Protein AF-M0JK05-F1 (afdb_monomer_lite)

Radius of gyration: 14.4 Å; chains: 1; bounding box: 29×28×40 Å

InterPro domains:
  IPR039697 Iron-type alcohol dehydrogenase-like [PTHR11496] (1-119)
  IPR056798 Fe-containing alcohol dehydrogenase-like, C-terminal [PF25137] (1-119)

Structure (mmCIF, N/CA/C/O backbone):
data_AF-M0JK05-F1
#
_entry.id   AF-M0JK05-F1
#
loop_
_atom_site.group_PDB
_atom_site.id
_atom_site.type_symbol
_atom_site.label_atom_id
_atom_site.label_alt_id
_atom_site.label_comp_id
_atom_site.label_asym_id
_atom_site.label_entity_id
_atom_site.label_seq_id
_atom_site.pdbx_PDB_ins_code
_atom_site.Cartn_x
_atom_site.Cartn_y
_atom_site.Cartn_z
_atom_site.occupancy
_atom_site.B_iso_or_equiv
_atom_site.auth_seq_id
_atom_site.auth_comp_id
_atom_site.auth_asym_id
_atom_site.auth_atom_id
_atom_site.pdbx_PDB_model_num
ATOM 1 N N . MET A 1 1 ? 1.557 0.513 11.083 1.00 95.00 1 MET A N 1
ATOM 2 C CA . MET A 1 1 ? 0.331 0.476 10.270 1.00 95.00 1 MET A CA 1
ATOM 3 C C . MET A 1 1 ? -0.552 -0.718 10.602 1.00 95.00 1 MET A C 1
ATOM 5 O O . MET A 1 1 ? -1.570 -0.499 11.223 1.00 95.00 1 MET A O 1
ATOM 9 N N . ALA A 1 2 ? -0.191 -1.970 10.287 1.00 95.56 2 ALA A N 1
ATOM 10 C CA . ALA A 1 2 ? -1.118 -3.094 10.520 1.00 95.56 2 ALA A CA 1
ATOM 11 C C . ALA A 1 2 ? -1.413 -3.413 12.004 1.00 95.56 2 ALA A C 1
ATOM 13 O O . ALA A 1 2 ? -2.493 -3.897 12.313 1.00 95.56 2 ALA A O 1
ATOM 14 N N . TYR A 1 3 ? -0.467 -3.169 12.923 1.00 95.12 3 TYR A N 1
ATOM 15 C CA . TYR A 1 3 ? -0.646 -3.460 14.355 1.00 95.12 3 TYR A CA 1
ATOM 16 C C . TYR A 1 3 ? -1.829 -2.732 15.017 1.00 95.12 3 TYR A C 1
ATOM 18 O O . TYR A 1 3 ? -2.635 -3.444 15.610 1.00 95.12 3 TYR A O 1
ATOM 26 N N . PRO A 1 4 ? -1.964 -1.391 14.933 1.00 94.56 4 PRO A N 1
ATOM 27 C CA . PRO A 1 4 ? -3.092 -0.696 15.561 1.00 94.56 4 PRO A CA 1
ATOM 28 C C . PRO A 1 4 ? -4.444 -1.169 15.012 1.00 94.56 4 PRO A C 1
ATOM 30 O O . PRO A 1 4 ? -5.298 -1.585 15.785 1.00 94.56 4 PRO A O 1
ATOM 33 N N . VAL A 1 5 ? -4.584 -1.269 13.685 1.00 94.81 5 VAL A N 1
ATOM 34 C CA . VAL A 1 5 ? -5.822 -1.750 13.042 1.00 94.81 5 VAL A CA 1
ATOM 35 C C . VAL A 1 5 ? -6.175 -3.185 13.456 1.00 94.81 5 VAL A C 1
ATOM 37 O O . VAL A 1 5 ? -7.325 -3.484 13.770 1.00 94.81 5 VAL A O 1
ATOM 40 N N . ALA A 1 6 ? -5.196 -4.098 13.465 1.00 91.94 6 ALA A N 1
ATOM 41 C CA . ALA A 1 6 ? -5.422 -5.485 13.875 1.00 91.94 6 ALA A CA 1
ATOM 42 C C . ALA A 1 6 ? -5.733 -5.620 15.373 1.00 91.94 6 ALA A C 1
ATOM 44 O O . ALA A 1 6 ? -6.467 -6.526 15.765 1.00 91.94 6 ALA A O 1
ATOM 45 N N . GLY A 1 7 ? -5.178 -4.732 16.202 1.00 92.00 7 GLY A N 1
ATOM 46 C CA . GLY A 1 7 ? -5.466 -4.658 17.630 1.00 92.00 7 GLY A CA 1
ATOM 47 C C . GLY A 1 7 ? -6.902 -4.222 17.900 1.00 92.00 7 GLY A C 1
ATOM 48 O O . GLY A 1 7 ? -7.616 -4.944 18.595 1.00 92.00 7 GLY A O 1
ATOM 49 N N . GLU A 1 8 ? -7.312 -3.101 17.303 1.00 94.94 8 GLU A N 1
ATOM 50 C CA . GLU A 1 8 ? -8.612 -2.463 17.544 1.00 94.94 8 GLU A CA 1
ATOM 51 C C . GLU A 1 8 ? -9.772 -3.248 16.919 1.00 94.94 8 GLU A C 1
ATOM 53 O O . GLU A 1 8 ? -10.701 -3.654 17.613 1.00 94.94 8 GLU A O 1
ATOM 58 N N . HIS A 1 9 ? -9.689 -3.577 15.626 1.00 94.75 9 HIS A N 1
ATOM 59 C CA . HIS A 1 9 ? -10.775 -4.273 14.918 1.00 94.75 9 HIS A CA 1
ATOM 60 C C . HIS A 1 9 ? -10.672 -5.803 14.983 1.00 94.75 9 HIS A C 1
ATOM 62 O O . HIS A 1 9 ? -11.440 -6.509 14.329 1.00 94.75 9 HIS A O 1
ATOM 68 N N . HIS A 1 10 ? -9.705 -6.343 15.735 1.00 92.88 10 HIS A N 1
ATOM 69 C CA . HIS A 1 10 ? -9.460 -7.787 15.865 1.00 92.88 10 HIS A CA 1
ATOM 70 C C . HIS A 1 10 ? -9.317 -8.516 14.515 1.00 92.88 10 HIS A C 1
ATOM 72 O O . HIS A 1 10 ? -9.733 -9.669 14.352 1.00 92.88 10 HIS A O 1
ATOM 78 N N . THR A 1 11 ? -8.715 -7.845 13.532 1.00 94.75 11 THR A N 1
ATOM 79 C CA . THR A 1 11 ? -8.527 -8.397 12.188 1.00 94.75 11 THR A CA 1
ATOM 80 C C . THR A 1 11 ? -7.312 -9.330 12.138 1.00 94.75 11 THR A C 1
ATOM 82 O O . THR A 1 11 ? -6.316 -9.107 12.837 1.00 94.75 11 THR A O 1
ATOM 85 N N . PRO A 1 12 ? -7.338 -10.408 11.328 1.00 96.06 12 PRO A N 1
ATOM 86 C CA . PRO A 1 12 ? -6.170 -11.265 11.173 1.00 96.06 12 PRO A CA 1
ATOM 87 C C . PRO A 1 12 ? -4.984 -10.466 10.622 1.00 96.06 12 PRO A C 1
ATOM 89 O O . PRO A 1 12 ? -5.065 -9.895 9.540 1.00 96.06 12 PRO A O 1
ATOM 92 N N . HIS A 1 13 ? -3.852 -10.488 11.328 1.00 95.06 13 HIS A N 1
ATOM 93 C CA . HIS A 1 13 ? -2.696 -9.633 11.028 1.00 95.06 13 HIS A CA 1
ATOM 94 C C . HIS A 1 13 ? -2.243 -9.663 9.556 1.00 95.06 13 HIS A C 1
ATOM 96 O O . HIS A 1 13 ? -1.931 -8.625 8.977 1.00 95.06 13 HIS A O 1
ATOM 102 N N . GLY A 1 14 ? -2.223 -10.850 8.938 1.00 96.69 14 GLY A N 1
ATOM 103 C CA . GLY A 1 14 ? -1.839 -11.007 7.533 1.00 96.69 14 GLY A CA 1
ATOM 104 C C . GLY A 1 14 ? -2.823 -10.363 6.553 1.00 96.69 14 GLY A C 1
ATOM 105 O O . GLY A 1 14 ? -2.390 -9.836 5.533 1.00 96.69 14 GLY A O 1
ATOM 106 N N . VAL A 1 15 ? -4.118 -10.352 6.884 1.00 97.50 15 VAL A N 1
ATOM 107 C CA . VAL A 1 15 ? -5.162 -9.715 6.070 1.00 97.50 15 VAL A CA 1
ATOM 108 C C . VAL A 1 15 ? -4.968 -8.202 6.090 1.00 97.50 15 VAL A C 1
ATOM 110 O O . VAL A 1 15 ? -4.843 -7.596 5.035 1.00 97.50 15 VAL A O 1
ATOM 113 N N . THR A 1 16 ? -4.797 -7.608 7.274 1.00 97.62 16 THR A N 1
ATOM 114 C CA . THR A 1 16 ? -4.531 -6.169 7.424 1.00 97.62 16 THR A CA 1
ATOM 115 C C . THR A 1 16 ? -3.265 -5.733 6.684 1.00 97.62 16 THR A C 1
ATOM 117 O O . THR A 1 16 ? -3.242 -4.679 6.052 1.00 97.62 16 THR A O 1
ATOM 120 N N . ILE A 1 17 ? -2.194 -6.539 6.747 1.00 97.75 17 ILE A N 1
ATOM 121 C CA . ILE A 1 17 ? -0.963 -6.276 5.987 1.00 97.75 17 ILE A CA 1
ATOM 122 C C . ILE A 1 17 ? -1.255 -6.274 4.489 1.00 97.75 17 ILE A C 1
ATO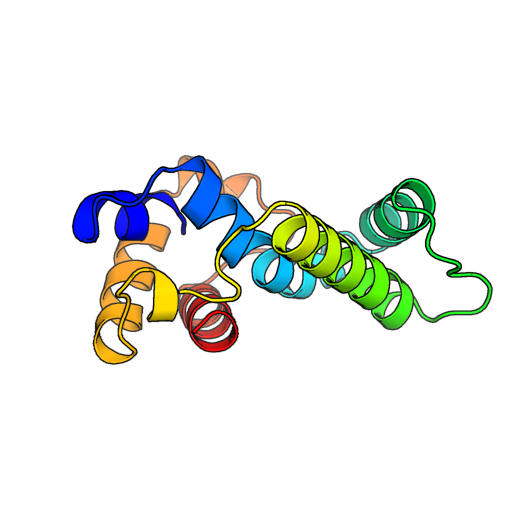M 124 O O . ILE A 1 17 ? -0.836 -5.346 3.804 1.00 97.75 17 ILE A O 1
ATOM 128 N N . ALA A 1 18 ? -1.939 -7.303 3.988 1.00 98.12 18 ALA A N 1
ATOM 129 C CA . ALA A 1 18 ? -2.206 -7.451 2.565 1.00 98.12 18 ALA A CA 1
ATOM 130 C C . ALA A 1 18 ? -3.079 -6.310 2.018 1.00 98.12 18 ALA A C 1
ATOM 132 O O . ALA A 1 18 ? -2.759 -5.782 0.957 1.00 98.12 18 ALA A O 1
ATOM 133 N N . THR A 1 19 ? -4.093 -5.870 2.769 1.00 98.12 19 THR A N 1
ATOM 134 C CA . THR A 1 19 ? -4.947 -4.724 2.413 1.00 98.12 19 THR A CA 1
ATOM 135 C C . THR A 1 19 ? -4.157 -3.408 2.344 1.00 98.12 19 THR A C 1
ATOM 137 O O . THR A 1 19 ? -4.321 -2.631 1.411 1.00 98.12 19 THR A O 1
ATOM 140 N N . LEU A 1 20 ? -3.237 -3.162 3.285 1.00 98.12 20 LEU A N 1
ATOM 141 C CA . LEU A 1 20 ? -2.426 -1.932 3.318 1.00 98.12 20 LEU A CA 1
ATOM 142 C C . LEU A 1 20 ? -1.265 -1.920 2.311 1.00 98.12 20 LEU A C 1
ATOM 144 O O . LEU A 1 20 ? -0.754 -0.856 1.947 1.00 98.12 20 LEU A O 1
ATOM 148 N N . LEU A 1 21 ? -0.781 -3.098 1.911 1.00 98.25 21 LEU A N 1
ATOM 149 C CA . LEU A 1 21 ? 0.477 -3.245 1.183 1.00 98.25 21 LEU A CA 1
ATOM 150 C C . LEU A 1 21 ? 0.523 -2.441 -0.130 1.00 98.25 21 LEU A C 1
ATOM 152 O O . LEU A 1 21 ? 1.530 -1.759 -0.333 1.00 98.25 21 LEU A O 1
ATOM 156 N N . PRO A 1 22 ? -0.511 -2.426 -0.996 1.00 98.19 22 PRO A N 1
ATOM 157 C CA . PRO A 1 22 ? -0.466 -1.650 -2.235 1.00 98.19 22 PRO A CA 1
ATOM 158 C C . PRO A 1 22 ? -0.250 -0.146 -2.010 1.00 98.19 22 PRO A C 1
ATOM 160 O O . PRO A 1 22 ? 0.577 0.463 -2.690 1.00 98.19 22 PRO A O 1
ATOM 163 N N . ALA A 1 23 ? -0.938 0.461 -1.039 1.00 98.25 23 ALA A N 1
ATOM 164 C CA . ALA A 1 23 ? -0.785 1.884 -0.728 1.00 98.25 23 ALA A CA 1
ATOM 165 C C . ALA A 1 23 ? 0.606 2.189 -0.142 1.00 98.25 23 ALA A C 1
ATOM 167 O O . ALA A 1 23 ? 1.286 3.121 -0.580 1.00 98.25 23 ALA A O 1
ATOM 168 N N . VAL A 1 24 ? 1.097 1.336 0.767 1.00 98.12 24 VAL A N 1
ATOM 169 C CA . VAL A 1 24 ? 2.463 1.443 1.313 1.00 98.12 24 VAL A CA 1
ATOM 170 C C . VAL A 1 24 ? 3.515 1.322 0.207 1.00 98.12 24 VAL A C 1
ATOM 172 O O . VAL A 1 24 ? 4.505 2.055 0.210 1.00 98.12 24 VAL A O 1
ATOM 175 N N . MET A 1 25 ? 3.313 0.424 -0.762 1.00 98.38 25 MET A N 1
ATOM 176 C CA . MET A 1 25 ? 4.212 0.261 -1.904 1.00 98.38 25 MET A CA 1
ATOM 177 C C . MET A 1 25 ? 4.296 1.529 -2.754 1.00 98.38 25 MET A C 1
ATOM 179 O O . MET A 1 25 ? 5.402 1.968 -3.071 1.00 98.38 25 MET A O 1
ATOM 183 N N . ARG A 1 26 ? 3.155 2.155 -3.065 1.00 97.94 26 ARG A N 1
ATOM 184 C CA . ARG A 1 26 ? 3.111 3.422 -3.815 1.00 97.94 26 ARG A CA 1
ATOM 185 C C . ARG A 1 26 ? 3.836 4.544 -3.085 1.00 97.94 26 ARG A C 1
ATOM 187 O O . ARG A 1 26 ? 4.622 5.268 -3.692 1.00 97.94 26 ARG A O 1
ATOM 194 N N . PHE A 1 27 ? 3.642 4.654 -1.771 1.00 98.06 27 PHE A N 1
ATOM 195 C CA . PHE A 1 27 ? 4.375 5.617 -0.954 1.00 98.06 27 PHE A CA 1
ATOM 196 C C . PHE A 1 27 ? 5.894 5.371 -0.992 1.00 98.06 27 PHE A C 1
ATOM 198 O O . PHE A 1 27 ? 6.680 6.307 -1.174 1.00 98.06 27 PHE A O 1
ATOM 205 N N . ASN A 1 28 ? 6.314 4.114 -0.854 1.00 98.19 28 ASN A N 1
ATOM 206 C CA . ASN A 1 28 ? 7.720 3.726 -0.756 1.00 98.19 28 ASN A CA 1
ATOM 207 C C . ASN A 1 28 ? 8.478 3.716 -2.087 1.00 98.19 28 ASN A C 1
ATOM 209 O O . ASN A 1 28 ? 9.712 3.718 -2.064 1.00 98.19 28 ASN A O 1
ATOM 213 N N . ALA A 1 29 ? 7.779 3.735 -3.225 1.00 96.81 29 ALA A N 1
ATOM 214 C CA . ALA A 1 29 ? 8.373 3.683 -4.560 1.00 96.81 29 ALA A CA 1
ATOM 215 C C . ALA A 1 29 ? 9.528 4.680 -4.741 1.00 96.81 29 ALA A C 1
ATOM 217 O O . ALA A 1 29 ? 10.614 4.304 -5.183 1.00 96.81 29 ALA A O 1
ATOM 218 N N . THR A 1 30 ? 9.343 5.926 -4.298 1.00 95.62 30 THR A N 1
ATOM 219 C CA . THR A 1 30 ? 10.343 6.996 -4.444 1.00 95.62 30 THR A CA 1
ATOM 220 C C . THR A 1 30 ? 11.629 6.767 -3.646 1.00 95.62 30 THR A C 1
ATOM 222 O O . THR A 1 30 ? 12.665 7.335 -3.989 1.00 95.62 30 THR A O 1
ATOM 225 N N . GLY A 1 31 ? 11.595 5.916 -2.616 1.00 96.25 31 GLY A N 1
ATOM 226 C CA . GLY A 1 31 ? 12.772 5.518 -1.841 1.00 96.25 31 GLY A CA 1
ATOM 227 C C . GLY A 1 31 ? 13.519 4.307 -2.410 1.00 96.25 31 GLY A C 1
ATOM 228 O O . GLY A 1 31 ? 14.615 4.005 -1.943 1.00 96.25 31 GLY A O 1
ATOM 229 N N . ALA A 1 32 ? 12.945 3.586 -3.383 1.00 96.44 32 ALA A N 1
ATOM 230 C CA . ALA A 1 32 ? 13.493 2.306 -3.842 1.00 96.44 32 ALA A CA 1
ATOM 231 C C . ALA A 1 32 ? 13.053 1.884 -5.261 1.00 96.44 32 ALA A C 1
ATOM 233 O O . ALA A 1 32 ? 12.787 0.703 -5.483 1.00 96.44 32 ALA A O 1
ATOM 234 N N . PHE A 1 33 ? 12.979 2.811 -6.223 1.00 96.56 33 PHE A N 1
ATOM 235 C CA . PHE A 1 33 ? 12.445 2.545 -7.571 1.00 96.56 33 PHE A CA 1
ATOM 236 C C . PHE A 1 33 ? 12.987 1.272 -8.239 1.00 96.56 33 PHE A C 1
ATOM 238 O O . PHE A 1 33 ? 12.196 0.481 -8.744 1.00 96.56 33 PHE A O 1
ATOM 245 N N . ASP A 1 34 ? 14.301 1.036 -8.188 1.00 96.25 34 ASP A N 1
ATOM 246 C CA . ASP A 1 34 ? 14.925 -0.132 -8.829 1.00 96.25 34 ASP A CA 1
ATOM 247 C C . ASP A 1 34 ? 14.389 -1.460 -8.261 1.00 96.25 34 ASP A C 1
ATOM 249 O O . ASP A 1 34 ? 14.197 -2.425 -8.996 1.00 96.25 34 ASP A O 1
ATOM 253 N N . ARG A 1 35 ? 14.067 -1.497 -6.959 1.00 97.31 35 ARG A N 1
ATOM 254 C CA . ARG A 1 35 ? 13.470 -2.678 -6.314 1.00 97.31 35 ARG A CA 1
ATOM 255 C C . ARG A 1 35 ? 12.020 -2.879 -6.742 1.00 97.31 35 ARG A C 1
ATOM 257 O O . ARG A 1 35 ? 11.569 -4.014 -6.829 1.00 97.31 35 ARG A O 1
ATOM 264 N N . TYR A 1 36 ? 11.280 -1.801 -6.994 1.00 97.94 36 TYR A N 1
ATOM 265 C CA . TYR A 1 36 ? 9.900 -1.898 -7.464 1.00 97.94 36 TYR A CA 1
ATOM 266 C C . TYR A 1 36 ? 9.810 -2.308 -8.939 1.00 97.94 36 TYR A C 1
ATOM 268 O O . TYR A 1 36 ? 8.920 -3.085 -9.274 1.00 97.94 36 TYR A O 1
ATOM 276 N N . ASP A 1 37 ? 10.747 -1.879 -9.793 1.00 97.06 37 ASP A N 1
ATOM 277 C CA . ASP A 1 37 ? 10.886 -2.417 -11.157 1.00 97.06 37 ASP A CA 1
ATOM 278 C C . ASP A 1 37 ? 11.129 -3.935 -11.124 1.00 97.06 37 ASP A C 1
ATOM 280 O O . ASP A 1 37 ? 10.440 -4.696 -11.805 1.00 97.06 37 ASP A O 1
ATOM 284 N N . GLU A 1 38 ? 12.039 -4.394 -10.256 1.00 98.00 38 GLU A N 1
ATOM 285 C CA . GLU A 1 38 ? 12.303 -5.823 -10.060 1.00 98.00 38 GLU A CA 1
ATOM 286 C C . GLU A 1 38 ? 11.057 -6.579 -9.568 1.00 98.00 38 GLU A C 1
ATOM 288 O O . GLU A 1 38 ? 10.716 -7.622 -10.126 1.00 98.00 38 GLU A O 1
ATOM 293 N N . ILE A 1 39 ? 10.335 -6.043 -8.575 1.00 98.31 39 ILE A N 1
ATOM 294 C CA . ILE A 1 39 ? 9.085 -6.643 -8.082 1.00 98.31 39 ILE A CA 1
ATOM 295 C C . ILE A 1 39 ? 8.057 -6.762 -9.212 1.00 98.31 39 ILE A C 1
ATOM 297 O O . ILE A 1 39 ? 7.461 -7.826 -9.360 1.00 98.31 39 ILE A O 1
ATOM 301 N N . ALA A 1 40 ? 7.860 -5.720 -10.027 1.00 98.44 40 ALA A N 1
ATOM 302 C CA . ALA A 1 40 ? 6.923 -5.771 -11.150 1.00 98.44 40 ALA A CA 1
ATOM 303 C C . ALA A 1 40 ? 7.272 -6.913 -12.120 1.00 98.44 40 ALA A C 1
ATOM 305 O O . ALA A 1 40 ? 6.407 -7.725 -12.452 1.00 98.44 40 ALA A O 1
ATOM 306 N N . ARG A 1 41 ? 8.550 -7.046 -12.503 1.00 98.19 41 ARG A N 1
ATOM 307 C CA . ARG A 1 41 ? 9.010 -8.139 -13.378 1.00 98.19 41 ARG A CA 1
ATOM 308 C C . ARG A 1 41 ? 8.803 -9.515 -12.749 1.00 98.19 41 ARG A C 1
ATOM 3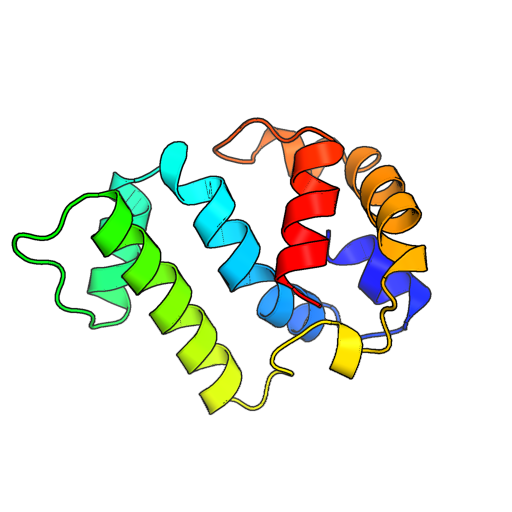10 O O . ARG A 1 41 ? 8.353 -10.431 -13.432 1.00 98.19 41 ARG A O 1
ATOM 317 N N . LEU A 1 42 ? 9.106 -9.670 -11.457 1.00 98.38 42 LEU A N 1
ATOM 318 C CA . LEU A 1 42 ? 8.908 -10.931 -10.728 1.00 98.38 42 LEU A CA 1
ATOM 319 C C . LEU A 1 42 ? 7.427 -11.317 -10.614 1.00 98.38 42 LEU A C 1
ATOM 321 O O . LEU A 1 42 ? 7.102 -12.502 -10.610 1.00 98.38 42 LEU A O 1
ATOM 325 N N . MET A 1 43 ? 6.539 -10.325 -10.570 1.00 98.12 43 MET A N 1
ATOM 326 C CA . MET A 1 43 ? 5.086 -10.505 -10.607 1.00 98.12 43 MET A CA 1
ATOM 327 C C . MET A 1 43 ? 4.548 -10.787 -12.023 1.00 98.12 43 MET A C 1
ATOM 329 O O . MET A 1 43 ? 3.354 -11.024 -12.183 1.00 98.12 43 MET A O 1
ATOM 333 N N . GLY A 1 44 ? 5.411 -10.793 -13.045 1.00 98.06 44 GLY A N 1
ATOM 334 C CA . GLY A 1 44 ? 5.047 -11.079 -14.433 1.00 98.06 44 GLY A CA 1
ATOM 335 C C . GLY A 1 44 ? 4.558 -9.867 -15.229 1.00 98.06 44 GLY A C 1
ATOM 336 O O . GLY A 1 44 ? 4.016 -10.041 -16.320 1.00 98.06 44 GLY A O 1
ATOM 337 N N . GLU A 1 45 ? 4.741 -8.649 -14.717 1.00 98.44 45 GLU A N 1
ATOM 338 C CA . GLU A 1 45 ? 4.385 -7.427 -15.434 1.00 98.44 45 GLU A CA 1
ATOM 339 C C . GLU A 1 45 ? 5.449 -7.047 -16.473 1.00 98.44 45 GLU A C 1
ATOM 341 O O . GLU A 1 45 ? 6.653 -7.085 -16.208 1.00 98.44 45 GLU A O 1
ATOM 346 N N . ASP A 1 46 ? 4.994 -6.600 -17.646 1.00 97.69 46 ASP A N 1
ATOM 347 C CA . ASP A 1 46 ? 5.852 -5.918 -18.613 1.00 97.69 46 ASP A CA 1
ATOM 348 C C . ASP A 1 46 ? 6.039 -4.449 -18.209 1.00 97.69 46 ASP A C 1
ATOM 350 O O . ASP A 1 46 ? 5.064 -3.700 -18.055 1.00 97.69 46 ASP A O 1
ATOM 354 N N . VAL A 1 47 ? 7.301 -4.068 -18.025 1.00 97.44 47 VAL A N 1
ATOM 355 C CA . VAL A 1 47 ? 7.745 -2.727 -17.628 1.00 97.44 47 VAL A CA 1
ATOM 356 C C . VAL A 1 47 ? 8.768 -2.138 -18.608 1.00 97.44 47 VAL A C 1
ATOM 358 O O . VAL A 1 47 ? 9.391 -1.115 -18.320 1.00 97.44 47 VAL A O 1
ATOM 361 N N . GLU A 1 48 ? 8.976 -2.763 -19.770 1.00 96.81 48 GLU A N 1
ATOM 362 C CA . GLU A 1 48 ? 9.903 -2.242 -20.774 1.00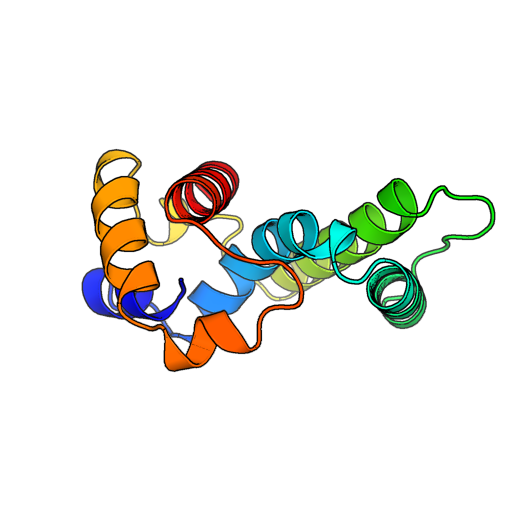 96.81 48 GLU A CA 1
ATOM 363 C C . GLU A 1 48 ? 9.455 -0.861 -21.287 1.00 96.81 48 GLU A C 1
ATOM 365 O O . GLU A 1 48 ? 8.292 -0.626 -21.607 1.00 96.81 48 GLU A O 1
ATOM 370 N N . GLY A 1 49 ? 10.391 0.092 -21.330 1.00 96.75 49 GLY A N 1
ATOM 371 C CA . GLY A 1 49 ? 10.133 1.456 -21.801 1.00 96.75 49 GLY A CA 1
ATOM 372 C C . GLY A 1 49 ? 9.292 2.334 -20.864 1.00 96.75 49 GLY A C 1
ATOM 373 O O . GLY A 1 49 ? 9.052 3.497 -21.195 1.00 96.75 49 GLY A O 1
ATOM 374 N N . LEU A 1 50 ? 8.863 1.829 -19.703 1.00 97.56 50 LEU A N 1
ATOM 375 C CA . LEU A 1 50 ? 8.123 2.617 -18.719 1.00 97.56 50 LEU A CA 1
ATOM 376 C C . LEU A 1 50 ? 9.034 3.565 -17.931 1.00 97.56 50 LEU A C 1
ATOM 378 O O . LEU A 1 50 ? 10.234 3.339 -17.768 1.00 97.56 50 LEU A O 1
ATOM 382 N N . SER A 1 51 ? 8.443 4.638 -17.398 1.00 97.62 51 SER A N 1
ATOM 383 C CA . SER A 1 51 ? 9.104 5.438 -16.367 1.00 97.62 51 SER A CA 1
ATOM 384 C C . SER A 1 51 ? 9.211 4.643 -15.061 1.00 97.62 51 SER A C 1
ATOM 386 O O . SER A 1 51 ? 8.431 3.724 -14.814 1.00 97.62 51 SER A O 1
ATOM 388 N N . ARG A 1 52 ? 10.143 5.039 -14.185 1.00 96.56 52 ARG A N 1
ATOM 389 C CA . ARG A 1 52 ? 10.309 4.426 -12.855 1.00 96.56 52 ARG A CA 1
ATOM 390 C C . ARG A 1 52 ? 9.020 4.462 -12.031 1.00 96.56 52 ARG A C 1
ATOM 392 O O . ARG A 1 52 ? 8.685 3.476 -11.386 1.00 96.56 52 ARG A O 1
ATOM 399 N N . ASP A 1 53 ? 8.279 5.566 -12.101 1.00 96.69 53 ASP A N 1
ATOM 400 C CA . ASP A 1 53 ? 6.985 5.709 -11.430 1.00 96.69 53 ASP A CA 1
ATOM 401 C C . ASP A 1 53 ? 5.938 4.740 -11.995 1.00 96.69 53 ASP A C 1
ATOM 403 O O . ASP A 1 53 ? 5.244 4.072 -11.234 1.00 96.69 53 ASP A O 1
ATOM 407 N N . ALA A 1 54 ? 5.856 4.601 -13.323 1.00 97.88 54 ALA A N 1
ATOM 408 C CA . ALA A 1 54 ? 4.905 3.693 -13.960 1.00 97.88 54 ALA A CA 1
ATOM 409 C C . ALA A 1 54 ? 5.242 2.212 -13.706 1.00 97.88 54 ALA A C 1
ATOM 411 O O . ALA A 1 54 ? 4.337 1.404 -13.493 1.00 97.88 54 ALA A O 1
ATOM 412 N N . ALA A 1 55 ? 6.528 1.852 -13.681 1.00 97.44 55 ALA A N 1
ATOM 413 C CA . ALA A 1 55 ? 6.971 0.510 -13.306 1.00 97.44 55 ALA A CA 1
ATOM 414 C C . ALA A 1 55 ? 6.631 0.193 -11.838 1.00 97.44 55 ALA A C 1
ATOM 416 O O . ALA A 1 55 ? 6.114 -0.884 -11.536 1.00 97.44 55 ALA A O 1
ATOM 417 N N . ALA A 1 56 ? 6.842 1.149 -10.928 1.00 97.56 56 ALA A N 1
ATOM 418 C CA . ALA A 1 56 ? 6.483 0.977 -9.524 1.00 97.56 56 ALA A CA 1
ATOM 419 C C . ALA A 1 56 ? 4.965 0.889 -9.298 1.00 97.56 56 ALA A C 1
ATOM 421 O O . ALA A 1 56 ? 4.511 0.073 -8.494 1.00 97.56 56 ALA A O 1
ATOM 422 N N . GLU A 1 57 ? 4.172 1.659 -10.047 1.00 98.25 57 GLU A N 1
ATOM 423 C CA . GLU A 1 57 ? 2.711 1.551 -10.017 1.00 98.25 57 GLU A CA 1
ATOM 424 C C . GLU A 1 57 ? 2.234 0.173 -10.497 1.00 98.25 57 GLU A C 1
ATOM 426 O O . GLU A 1 57 ? 1.321 -0.409 -9.905 1.00 98.25 57 GLU A O 1
ATOM 431 N N . LYS A 1 58 ? 2.890 -0.404 -11.514 1.00 98.38 58 LYS A N 1
ATOM 432 C CA . LYS A 1 58 ? 2.624 -1.783 -11.946 1.00 98.38 58 LYS A CA 1
ATOM 433 C C . LYS A 1 58 ? 2.902 -2.804 -10.849 1.00 98.38 58 LYS A C 1
ATOM 435 O O . LYS A 1 58 ? 2.080 -3.693 -10.654 1.00 98.38 58 LYS A O 1
ATOM 440 N N . ALA A 1 59 ? 3.990 -2.657 -10.092 1.00 98.50 59 ALA A N 1
ATOM 441 C CA . ALA A 1 59 ? 4.265 -3.531 -8.951 1.00 98.50 59 ALA A CA 1
ATOM 442 C C . ALA A 1 59 ? 3.148 -3.468 -7.896 1.00 98.50 59 ALA A C 1
ATOM 444 O O . ALA A 1 59 ? 2.641 -4.507 -7.472 1.00 98.50 59 ALA A O 1
ATOM 445 N N . ALA A 1 60 ? 2.740 -2.261 -7.487 1.00 98.44 60 ALA A N 1
ATOM 446 C CA . ALA A 1 60 ? 1.674 -2.079 -6.500 1.00 98.44 60 ALA A CA 1
ATOM 447 C C . ALA A 1 60 ? 0.326 -2.626 -7.001 1.00 98.44 60 ALA A C 1
ATOM 449 O O . ALA A 1 60 ? -0.391 -3.292 -6.255 1.00 98.44 60 ALA A O 1
ATOM 450 N N . THR A 1 61 ? 0.012 -2.404 -8.279 1.00 98.44 61 THR A N 1
ATOM 451 C CA . THR A 1 61 ? -1.208 -2.912 -8.922 1.00 98.44 61 THR A CA 1
ATOM 452 C C . THR A 1 61 ? -1.213 -4.437 -9.014 1.00 98.44 61 THR A C 1
ATOM 454 O O . THR A 1 61 ? -2.224 -5.061 -8.699 1.00 98.44 61 THR A O 1
ATOM 457 N N . ALA A 1 62 ? -0.093 -5.060 -9.387 1.00 98.62 62 ALA A N 1
ATOM 458 C CA . ALA A 1 62 ? 0.018 -6.515 -9.455 1.00 98.62 62 ALA A CA 1
ATOM 459 C C . ALA A 1 62 ? -0.159 -7.167 -8.075 1.00 98.62 62 ALA A C 1
ATOM 461 O O . ALA A 1 62 ? -0.814 -8.201 -7.957 1.00 98.62 62 ALA A O 1
ATOM 462 N N . VAL A 1 63 ? 0.374 -6.545 -7.018 1.00 98.44 63 VAL A N 1
ATOM 463 C CA . VAL A 1 63 ? 0.169 -7.004 -5.636 1.00 98.44 63 VAL A CA 1
ATOM 464 C C . VAL A 1 63 ? -1.286 -6.834 -5.196 1.00 98.44 63 VAL A C 1
ATOM 466 O O . VAL A 1 63 ? -1.837 -7.758 -4.602 1.00 98.44 63 VAL A O 1
ATOM 469 N N . ALA A 1 64 ? -1.931 -5.710 -5.524 1.00 98.25 64 ALA A N 1
ATOM 470 C CA . ALA A 1 64 ? -3.352 -5.505 -5.236 1.00 98.25 64 ALA A CA 1
ATOM 471 C C . ALA A 1 64 ? -4.227 -6.555 -5.940 1.00 98.25 64 ALA A C 1
ATOM 473 O O . ALA A 1 64 ? -5.121 -7.139 -5.331 1.00 98.25 64 ALA A O 1
ATOM 474 N N . LYS A 1 65 ? -3.912 -6.862 -7.203 1.00 98.38 65 LYS A N 1
ATOM 475 C CA . LYS A 1 65 ? -4.584 -7.916 -7.962 1.00 98.38 65 LYS A CA 1
ATOM 476 C C . LYS A 1 65 ? -4.398 -9.287 -7.313 1.00 98.38 65 LYS A C 1
ATOM 478 O O . LYS A 1 65 ? -5.381 -9.986 -7.115 1.00 98.38 65 LYS A O 1
ATOM 483 N N . LEU A 1 66 ? -3.170 -9.650 -6.935 1.00 98.44 66 LEU A N 1
ATOM 484 C CA . LEU A 1 66 ? -2.908 -10.914 -6.242 1.00 98.44 66 LEU A CA 1
ATOM 485 C C . LEU A 1 66 ? -3.697 -11.016 -4.928 1.00 98.44 66 LEU A C 1
ATOM 487 O O . LEU A 1 66 ? -4.227 -12.080 -4.624 1.00 98.44 66 LEU A O 1
ATOM 491 N N . ALA A 1 67 ? -3.776 -9.929 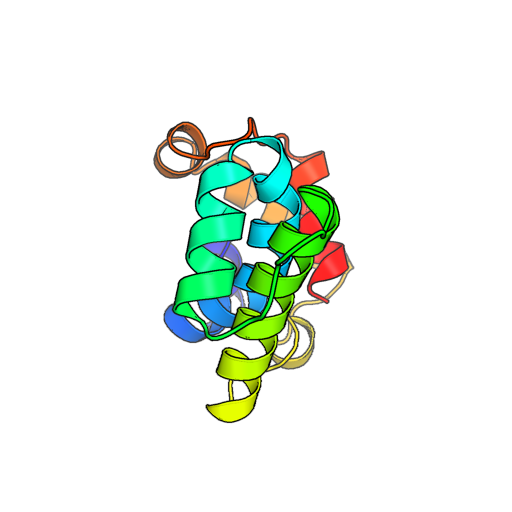-4.156 1.00 98.12 67 ALA A N 1
ATOM 492 C CA . ALA A 1 67 ? -4.552 -9.886 -2.919 1.00 98.12 67 ALA A CA 1
ATOM 493 C C . ALA A 1 67 ? -6.047 -10.148 -3.186 1.00 98.12 67 ALA A C 1
ATOM 495 O O . ALA A 1 67 ? -6.642 -11.000 -2.526 1.00 98.12 67 ALA A O 1
ATOM 496 N N . SER A 1 68 ? -6.620 -9.497 -4.203 1.00 97.94 68 SER A N 1
ATOM 497 C CA . SER A 1 68 ? -8.004 -9.729 -4.643 1.00 97.94 68 SER A CA 1
ATOM 498 C C . SER A 1 68 ? -8.224 -11.172 -5.133 1.00 97.94 68 SER A C 1
ATOM 500 O O . SER A 1 68 ? -9.154 -11.842 -4.684 1.00 97.94 68 SER A O 1
ATOM 502 N N . ASP A 1 69 ? -7.312 -11.715 -5.952 1.00 98.31 69 ASP A N 1
ATOM 503 C CA . ASP A 1 69 ? -7.386 -13.080 -6.502 1.00 98.31 69 ASP A CA 1
ATOM 504 C C . ASP A 1 69 ? -7.430 -14.169 -5.405 1.00 98.31 69 ASP A C 1
ATOM 506 O O . ASP A 1 69 ? -7.977 -15.253 -5.625 1.00 98.31 69 ASP A O 1
ATOM 510 N N . VAL A 1 70 ? -6.871 -13.895 -4.218 1.00 98.06 70 VAL A N 1
ATOM 511 C CA . VAL A 1 70 ? -6.880 -14.814 -3.063 1.00 98.06 70 VAL A CA 1
ATOM 512 C C . VAL A 1 70 ? -7.902 -14.442 -1.980 1.00 98.06 70 VAL A C 1
ATOM 514 O O . VAL A 1 70 ? -7.918 -15.068 -0.919 1.00 98.06 70 VAL A O 1
ATOM 517 N N . GLY A 1 71 ? -8.778 -13.469 -2.247 1.00 97.50 71 GLY A N 1
ATOM 518 C CA . GLY A 1 71 ? -9.898 -13.103 -1.376 1.00 97.50 71 GLY A CA 1
ATOM 519 C C . GLY A 1 71 ? -9.533 -12.220 -0.181 1.00 97.50 71 GLY A C 1
ATOM 520 O O . GLY A 1 71 ? -10.192 -12.301 0.855 1.00 97.50 71 GLY A O 1
ATOM 521 N N . ILE A 1 72 ? -8.480 -11.406 -0.290 1.00 98.31 72 ILE A N 1
ATOM 522 C CA . ILE A 1 72 ? -8.207 -10.339 0.681 1.00 98.31 72 ILE A CA 1
ATOM 523 C C . ILE A 1 72 ? -9.195 -9.184 0.440 1.00 98.31 72 ILE A C 1
ATOM 525 O O . ILE A 1 72 ? -9.388 -8.817 -0.720 1.00 98.31 72 ILE A O 1
ATOM 529 N N . PRO A 1 73 ? -9.783 -8.590 1.497 1.00 97.12 73 PRO A N 1
ATOM 530 C CA . PRO A 1 73 ? -10.596 -7.379 1.388 1.00 97.12 73 PRO A CA 1
ATOM 531 C C . PRO A 1 73 ? -9.854 -6.249 0.675 1.00 97.12 73 PRO A C 1
ATOM 533 O O . PRO A 1 73 ? -8.668 -6.017 0.950 1.00 97.12 73 PRO A O 1
ATOM 536 N N . GLU A 1 74 ? -10.541 -5.545 -0.225 1.00 94.06 74 GLU A N 1
ATOM 537 C CA . GLU A 1 74 ? -9.901 -4.565 -1.113 1.00 94.06 74 GLU A CA 1
ATOM 538 C C . GLU A 1 74 ? -9.435 -3.316 -0.360 1.00 94.06 74 GLU A C 1
ATOM 540 O O . GLU A 1 74 ? -8.501 -2.639 -0.795 1.00 94.06 74 GLU A O 1
ATOM 545 N N . ASN A 1 75 ? -10.059 -3.031 0.781 1.00 97.19 75 ASN A N 1
ATOM 546 C CA . ASN A 1 75 ? -9.811 -1.839 1.571 1.00 97.19 75 ASN A CA 1
ATOM 547 C C . ASN A 1 75 ? -10.084 -2.057 3.070 1.00 97.19 75 ASN A C 1
ATOM 549 O O . ASN A 1 75 ? -10.511 -3.122 3.525 1.00 97.19 75 ASN A O 1
ATOM 553 N N . LEU A 1 76 ? -9.772 -1.038 3.863 1.00 97.75 76 LEU A N 1
ATOM 554 C CA . LEU A 1 76 ? -9.910 -1.045 5.311 1.00 97.75 76 LEU A CA 1
ATOM 555 C C . LEU A 1 76 ? -11.361 -0.858 5.7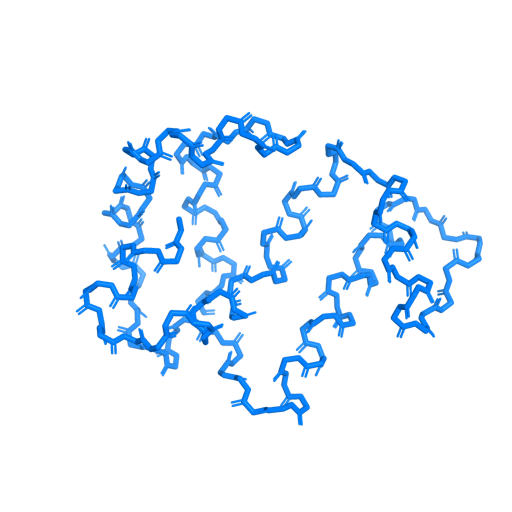66 1.00 97.75 76 LEU A C 1
ATOM 557 O O . LEU A 1 76 ? -11.692 -1.301 6.867 1.00 97.75 76 LEU A O 1
ATOM 561 N N . THR A 1 77 ? -12.239 -0.268 4.946 1.00 97.88 77 THR A N 1
ATOM 562 C CA . THR A 1 77 ? -13.665 -0.156 5.297 1.00 97.88 77 THR A CA 1
ATOM 563 C C . THR A 1 77 ? -14.342 -1.527 5.359 1.00 97.88 77 THR A C 1
ATOM 565 O O . THR A 1 77 ? -15.143 -1.773 6.261 1.00 97.88 77 THR A O 1
ATOM 568 N N . GLU A 1 78 ? -13.946 -2.482 4.512 1.00 97.38 78 GLU A N 1
ATOM 569 C CA . GLU A 1 78 ? -14.355 -3.893 4.629 1.00 97.38 78 GLU A CA 1
ATOM 570 C C . GLU A 1 78 ? -13.847 -4.578 5.912 1.00 97.38 78 GLU A C 1
ATOM 572 O O . GLU A 1 78 ? -14.417 -5.575 6.363 1.00 97.38 78 GLU A O 1
ATOM 577 N N . LEU A 1 79 ? -12.788 -4.038 6.519 1.00 96.44 79 LEU A N 1
ATOM 578 C CA . LEU A 1 79 ? -12.236 -4.478 7.801 1.00 96.44 79 LEU A CA 1
ATOM 579 C C . LEU A 1 79 ? -12.828 -3.729 9.007 1.00 96.44 79 LEU A C 1
ATOM 581 O O . LEU A 1 79 ? -12.458 -4.025 10.143 1.00 96.44 79 LEU A O 1
ATOM 585 N N . GLY A 1 80 ? -13.764 -2.806 8.770 1.00 96.44 80 GLY A N 1
ATOM 586 C CA . GLY A 1 80 ? -14.469 -2.052 9.803 1.00 96.44 80 GLY A CA 1
ATOM 587 C C . GLY A 1 80 ? -13.795 -0.751 10.232 1.00 96.44 80 GLY A C 1
ATOM 588 O O . GLY A 1 80 ? -14.292 -0.139 11.170 1.00 96.44 80 GLY A O 1
ATOM 589 N N . VAL A 1 81 ? -12.718 -0.333 9.559 1.00 97.44 81 VAL A N 1
ATOM 590 C CA . VAL A 1 81 ? -12.048 0.949 9.821 1.00 97.44 81 VAL A CA 1
ATOM 591 C C . VAL A 1 81 ? -12.875 2.097 9.257 1.00 97.44 81 VAL A C 1
ATOM 593 O O . VAL A 1 81 ? -13.368 2.025 8.126 1.00 97.44 81 VAL A O 1
ATOM 596 N N . THR A 1 82 ? -12.973 3.184 10.010 1.00 97.81 82 THR A N 1
ATOM 597 C CA . THR A 1 82 ? -13.618 4.427 9.590 1.00 97.81 82 THR A CA 1
ATOM 598 C C . THR A 1 82 ? -12.616 5.569 9.426 1.00 97.81 82 THR A C 1
ATOM 600 O O . THR A 1 82 ? -11.477 5.531 9.892 1.00 97.81 82 THR A O 1
ATOM 603 N N . GLU A 1 83 ? -13.026 6.619 8.711 1.00 97.56 83 GLU A N 1
ATOM 604 C CA . GLU A 1 83 ? -12.158 7.769 8.428 1.00 97.56 83 GLU A CA 1
ATOM 605 C C . GLU A 1 83 ? -11.758 8.543 9.694 1.00 97.56 83 GLU A C 1
ATOM 607 O O . GLU A 1 83 ? -10.645 9.060 9.778 1.00 97.56 83 GLU A O 1
ATOM 612 N N . ASP A 1 84 ? -12.626 8.588 10.707 1.00 98.00 84 ASP A N 1
ATOM 613 C CA . ASP A 1 84 ? -12.366 9.259 11.983 1.00 98.00 84 ASP A CA 1
ATOM 614 C C . ASP A 1 84 ? -11.336 8.536 12.868 1.00 98.00 84 ASP A C 1
ATOM 616 O O . ASP A 1 84 ? -10.738 9.168 13.740 1.00 98.00 84 ASP A O 1
ATOM 620 N N . GLU A 1 85 ? -11.049 7.259 12.603 1.00 97.88 85 GLU A N 1
ATOM 621 C CA . GLU A 1 85 ? -10.025 6.481 13.314 1.00 97.88 85 GLU A CA 1
ATOM 622 C C . GLU A 1 85 ? -8.609 6.705 12.754 1.00 97.88 85 GLU A C 1
ATOM 624 O O . GLU A 1 85 ? -7.616 6.399 13.420 1.00 97.88 85 GLU A O 1
ATOM 629 N N . ILE A 1 86 ? -8.480 7.285 11.551 1.00 98.25 86 ILE A N 1
ATOM 630 C CA . ILE A 1 86 ? -7.194 7.425 10.846 1.00 98.25 86 ILE A CA 1
ATOM 631 C C . ILE A 1 86 ? -6.154 8.174 11.675 1.00 98.25 86 ILE A C 1
ATOM 633 O O . ILE A 1 86 ? -5.002 7.741 11.739 1.00 98.25 86 ILE A O 1
ATOM 637 N N . ALA A 1 87 ? -6.540 9.288 12.301 1.00 98.19 87 ALA A N 1
ATOM 638 C CA . ALA A 1 87 ? -5.610 10.106 13.075 1.00 98.19 87 ALA A CA 1
ATOM 639 C C . ALA A 1 87 ? -5.025 9.317 14.259 1.00 98.19 87 ALA A C 1
ATOM 641 O O . ALA A 1 87 ? -3.814 9.349 14.478 1.00 98.19 87 ALA A O 1
ATOM 642 N N . ALA A 1 88 ? -5.865 8.549 14.961 1.00 98.25 88 ALA A N 1
ATOM 643 C CA . ALA A 1 88 ? -5.439 7.707 16.076 1.00 98.25 88 ALA A CA 1
ATOM 644 C C . ALA A 1 88 ? -4.525 6.565 15.601 1.00 98.25 88 ALA A C 1
ATOM 646 O O . ALA A 1 88 ? -3.430 6.380 16.128 1.00 98.25 88 ALA A O 1
ATOM 647 N N . PHE A 1 89 ? -4.894 5.852 14.531 1.00 98.12 89 PHE A N 1
ATOM 648 C CA . PHE A 1 89 ? -4.050 4.780 13.986 1.00 98.12 89 PHE A CA 1
ATOM 649 C C . PHE A 1 89 ? -2.723 5.275 13.409 1.00 98.12 89 PHE A C 1
ATOM 651 O O . PHE A 1 89 ? -1.730 4.527 13.391 1.00 98.12 89 PHE A O 1
ATOM 658 N N . ALA A 1 90 ? -2.687 6.510 12.909 1.00 98.25 90 ALA A N 1
ATOM 659 C CA . ALA A 1 90 ? -1.460 7.149 12.472 1.00 98.25 90 ALA A CA 1
ATOM 660 C C . ALA A 1 90 ? -0.549 7.468 13.661 1.00 98.25 90 ALA A C 1
ATOM 662 O O . ALA A 1 90 ? 0.624 7.092 13.617 1.00 98.25 90 ALA A O 1
ATOM 663 N N . GLU A 1 91 ? -1.084 8.070 14.726 1.00 98.19 91 GLU A N 1
ATOM 664 C CA . GLU A 1 91 ? -0.363 8.322 15.979 1.00 98.19 91 GLU A CA 1
ATOM 665 C C . GLU A 1 91 ? 0.223 7.020 16.551 1.00 98.19 91 GLU A C 1
ATOM 667 O O . GLU A 1 91 ? 1.447 6.899 16.666 1.00 98.19 91 GLU A O 1
ATOM 672 N N . ASP A 1 92 ? -0.606 5.990 16.744 1.00 97.88 92 ASP A N 1
ATOM 673 C CA . ASP A 1 92 ? -0.180 4.675 17.243 1.00 97.88 92 ASP A CA 1
ATOM 674 C C . ASP A 1 92 ? 0.883 4.026 16.346 1.00 97.88 92 ASP A C 1
ATOM 676 O O . ASP A 1 92 ? 1.829 3.381 16.806 1.00 97.88 92 ASP A O 1
ATOM 680 N N . THR A 1 93 ? 0.760 4.180 15.023 1.00 97.62 93 THR A N 1
ATOM 681 C CA . THR A 1 93 ? 1.775 3.681 14.087 1.00 97.62 93 THR A CA 1
ATOM 682 C C . THR A 1 93 ? 3.119 4.364 14.313 1.00 97.62 93 THR A C 1
ATOM 684 O O . THR A 1 93 ? 4.153 3.685 14.256 1.00 97.62 93 THR A O 1
ATOM 687 N N . MET A 1 94 ? 3.116 5.676 14.557 1.00 97.75 94 MET A N 1
ATOM 688 C CA . MET A 1 94 ? 4.327 6.455 14.796 1.00 97.75 94 MET A CA 1
ATOM 689 C C . MET A 1 94 ? 4.999 6.094 16.125 1.00 97.75 94 MET A C 1
ATOM 691 O O . MET A 1 94 ? 6.214 6.249 16.239 1.00 97.75 94 MET A O 1
ATOM 695 N N . GLU A 1 95 ? 4.295 5.514 17.094 1.00 97.12 95 GLU A N 1
ATOM 696 C CA . GLU A 1 95 ? 4.926 5.001 18.318 1.00 97.12 95 GLU A CA 1
ATOM 697 C C . GLU A 1 95 ? 5.812 3.764 18.064 1.00 97.12 95 GLU A C 1
ATOM 699 O O . GLU A 1 95 ? 6.777 3.499 18.790 1.00 97.12 95 GLU A O 1
ATOM 704 N N . ILE A 1 96 ? 5.573 3.019 16.977 1.00 94.81 96 ILE A N 1
ATOM 705 C CA . ILE A 1 96 ? 6.294 1.777 16.643 1.00 94.81 96 ILE A CA 1
ATOM 706 C C . ILE A 1 96 ? 7.573 2.074 15.835 1.00 94.81 96 ILE A C 1
ATOM 708 O O . ILE A 1 96 ? 7.853 1.479 14.788 1.00 94.81 96 ILE A O 1
ATOM 712 N N . GLN A 1 97 ? 8.411 2.971 16.360 1.00 92.12 97 GLN A N 1
ATOM 713 C CA . GLN A 1 97 ? 9.635 3.466 15.708 1.00 92.12 97 GLN A CA 1
ATOM 714 C C . GLN A 1 97 ? 10.571 2.349 15.225 1.00 92.12 97 GLN A C 1
ATOM 716 O O . GLN A 1 97 ? 11.146 2.438 14.140 1.00 92.12 97 GLN A O 1
ATOM 721 N N . ARG A 1 98 ? 10.673 1.243 15.980 1.00 94.75 98 ARG A N 1
ATOM 722 C CA . ARG A 1 98 ? 11.534 0.095 15.634 1.00 94.75 98 ARG A CA 1
ATOM 723 C C . ARG A 1 98 ? 11.257 -0.491 14.243 1.00 94.75 98 ARG A C 1
ATOM 725 O O . ARG A 1 98 ? 12.149 -1.104 13.671 1.00 94.75 98 ARG A O 1
ATOM 732 N N . LEU A 1 99 ? 10.029 -0.357 13.734 1.00 93.00 99 LEU A N 1
ATOM 733 C CA . LEU A 1 99 ? 9.639 -0.857 12.412 1.00 93.00 99 LEU A CA 1
ATOM 734 C C . LEU A 1 99 ? 9.755 0.222 11.331 1.00 93.00 99 LEU A C 1
ATOM 736 O O . LEU A 1 99 ? 10.055 -0.102 10.187 1.00 93.00 99 LEU A O 1
ATOM 740 N N . LEU A 1 100 ? 9.563 1.493 11.693 1.00 94.75 100 LEU A N 1
ATOM 741 C CA . LEU A 1 100 ? 9.620 2.618 10.757 1.00 94.75 100 LEU A CA 1
ATOM 742 C C . LEU A 1 100 ? 11.052 2.966 10.334 1.00 94.75 100 LEU A C 1
ATOM 744 O O . LEU A 1 100 ? 11.272 3.333 9.185 1.00 94.75 100 LEU A O 1
ATOM 748 N N . VAL A 1 101 ? 12.039 2.788 11.219 1.00 93.69 101 VAL A N 1
ATOM 749 C CA . VAL A 1 101 ? 13.460 3.087 10.931 1.00 93.69 101 VAL A CA 1
ATOM 750 C C . VAL A 1 101 ? 14.012 2.271 9.751 1.00 93.69 101 VAL A C 1
ATOM 752 O O . VAL A 1 101 ? 14.935 2.717 9.076 1.00 93.69 101 VAL A O 1
ATOM 755 N N . GLY A 1 102 ? 13.451 1.089 9.479 1.00 92.62 102 GLY A N 1
ATOM 756 C CA . GLY A 1 102 ? 13.851 0.245 8.348 1.00 92.62 102 GLY A CA 1
ATOM 757 C C . GLY A 1 102 ? 13.165 0.581 7.019 1.00 92.62 102 GLY A C 1
ATOM 758 O O . GLY A 1 102 ? 13.471 -0.055 6.010 1.00 92.62 102 GLY A O 1
ATOM 759 N N . ASN A 1 103 ? 12.223 1.528 6.999 1.00 96.75 103 ASN A N 1
ATOM 760 C CA . ASN A 1 103 ? 11.460 1.857 5.801 1.00 96.75 103 ASN A CA 1
ATOM 761 C C . ASN A 1 103 ? 12.345 2.615 4.782 1.00 96.75 103 ASN A C 1
ATOM 763 O O . ASN A 1 103 ? 13.083 3.517 5.179 1.00 96.75 103 ASN A O 1
ATOM 767 N N . PRO A 1 104 ? 12.294 2.299 3.469 1.00 96.44 104 PRO A N 1
ATOM 768 C CA . PRO A 1 104 ? 13.186 2.906 2.469 1.00 96.44 104 PRO A CA 1
ATOM 769 C C . PRO A 1 104 ? 12.938 4.404 2.251 1.00 96.44 104 PRO A C 1
ATOM 771 O O . PRO A 1 104 ? 13.768 5.098 1.668 1.00 96.44 104 PRO A O 1
ATOM 774 N N . ARG A 1 105 ? 11.794 4.906 2.717 1.00 95.75 105 ARG A N 1
ATOM 775 C CA . ARG A 1 105 ? 11.423 6.316 2.713 1.00 95.75 105 ARG A CA 1
ATOM 776 C C . ARG A 1 105 ? 11.147 6.752 4.149 1.00 95.75 105 ARG A C 1
ATOM 778 O O . ARG A 1 105 ? 10.474 6.037 4.887 1.00 95.75 105 ARG A O 1
ATOM 785 N N . ARG A 1 106 ? 11.642 7.922 4.554 1.00 95.50 106 ARG A N 1
ATOM 786 C CA . ARG A 1 106 ? 11.294 8.492 5.864 1.00 95.50 106 ARG A CA 1
ATOM 787 C C . ARG A 1 106 ? 9.774 8.665 5.953 1.00 95.50 106 ARG A C 1
ATOM 789 O O . ARG A 1 106 ? 9.178 9.171 5.008 1.00 95.50 106 ARG A O 1
ATOM 796 N N . VAL A 1 107 ? 9.195 8.223 7.066 1.00 97.44 107 VAL A N 1
ATOM 797 C CA . VAL A 1 107 ? 7.752 8.253 7.321 1.00 97.44 107 VAL A CA 1
ATOM 798 C C . VAL A 1 107 ? 7.465 9.315 8.372 1.00 97.44 107 VAL A C 1
ATOM 800 O O . VAL A 1 107 ? 8.037 9.263 9.460 1.00 97.44 107 VAL A O 1
ATOM 803 N N . GLU A 1 108 ? 6.587 10.257 8.050 1.00 97.19 108 GLU A N 1
ATOM 804 C CA . GLU A 1 108 ? 5.989 11.197 8.998 1.00 97.19 108 GLU A CA 1
ATOM 805 C C . GLU A 1 108 ? 4.524 10.822 9.261 1.00 97.19 108 GLU A C 1
ATOM 807 O O . GLU A 1 108 ? 3.910 10.110 8.468 1.00 97.19 108 GLU A O 1
ATOM 812 N N . GLN A 1 109 ? 3.927 11.325 10.346 1.00 97.94 109 GLN A N 1
ATOM 813 C CA . GLN A 1 109 ? 2.531 11.011 10.685 1.00 97.94 109 GLN A CA 1
ATOM 814 C C . GLN A 1 109 ? 1.560 11.332 9.535 1.00 97.94 109 GLN A C 1
ATOM 816 O O . GLN A 1 109 ? 0.725 10.503 9.191 1.00 97.94 109 GLN A O 1
ATOM 821 N N . VAL A 1 110 ? 1.731 12.485 8.878 1.00 98.25 110 VAL A N 1
ATOM 822 C CA . VAL A 1 110 ? 0.911 12.890 7.722 1.00 98.25 110 VAL A CA 1
ATOM 823 C C . VAL A 1 110 ? 1.016 11.915 6.544 1.00 98.25 110 VAL A C 1
ATOM 825 O O . VAL A 1 110 ? 0.056 11.730 5.800 1.00 98.25 110 VAL A O 1
ATOM 828 N N . ASP A 1 111 ? 2.166 11.254 6.375 1.00 98.31 111 ASP A N 1
ATOM 829 C CA . ASP A 1 111 ? 2.318 10.220 5.353 1.00 98.31 111 ASP A CA 1
ATOM 830 C C . ASP A 1 111 ? 1.489 8.985 5.719 1.00 98.31 111 ASP A C 1
ATOM 832 O O . ASP A 1 111 ? 0.827 8.408 4.861 1.00 98.31 111 ASP A O 1
ATOM 836 N N . VAL A 1 112 ? 1.500 8.593 6.997 1.00 98.44 112 VAL A N 1
ATOM 837 C CA . VAL A 1 112 ? 0.718 7.458 7.507 1.00 98.44 112 VAL A CA 1
ATOM 838 C C . VAL A 1 112 ? -0.780 7.715 7.355 1.00 98.44 112 VAL A C 1
ATOM 840 O O . VAL A 1 112 ? -1.492 6.837 6.871 1.00 98.44 112 VAL A O 1
ATOM 843 N N . GLU A 1 113 ? -1.243 8.917 7.705 1.00 98.56 113 GLU A N 1
ATOM 844 C CA . GLU A 1 113 ? -2.634 9.346 7.510 1.00 98.56 113 GLU A CA 1
ATOM 845 C C . GLU A 1 113 ? -3.035 9.251 6.036 1.00 98.56 113 GLU A C 1
ATOM 847 O O . GLU A 1 113 ? -4.057 8.652 5.709 1.00 98.56 113 GLU A O 1
ATOM 852 N N . HIS A 1 114 ? -2.194 9.755 5.129 1.00 98.38 114 HIS A N 1
ATOM 853 C CA . HIS A 1 114 ? -2.467 9.689 3.697 1.00 98.38 114 HIS A CA 1
ATOM 854 C C . HIS A 1 114 ? -2.495 8.244 3.172 1.00 98.38 114 HIS A C 1
ATOM 856 O O . HIS A 1 114 ? -3.357 7.905 2.363 1.00 98.38 114 HIS A O 1
ATOM 862 N N . ILE A 1 115 ? -1.606 7.364 3.645 1.00 98.44 115 ILE A N 1
ATOM 863 C CA . ILE A 1 115 ? -1.641 5.943 3.264 1.00 98.44 115 ILE A CA 1
ATOM 864 C C . ILE A 1 115 ? -2.938 5.288 3.762 1.00 98.44 115 ILE A C 1
ATOM 866 O O . ILE A 1 115 ? -3.551 4.531 3.010 1.00 98.44 115 ILE A O 1
ATOM 870 N N . PHE A 1 116 ? -3.381 5.579 4.990 1.00 98.38 116 PHE A N 1
ATOM 871 C CA . PHE A 1 116 ? -4.661 5.078 5.497 1.00 98.38 116 PHE A CA 1
ATOM 872 C C . PHE A 1 116 ? -5.842 5.592 4.671 1.00 98.38 116 PHE A C 1
ATOM 874 O O . PHE A 1 116 ? -6.675 4.787 4.273 1.00 98.38 116 PHE A O 1
ATOM 881 N N . GLN A 1 117 ? -5.870 6.881 4.324 1.00 98.12 117 GLN A N 1
ATOM 882 C CA . GLN A 1 117 ? -6.907 7.468 3.464 1.00 98.12 117 GLN A CA 1
ATOM 883 C C . GLN A 1 117 ? -6.963 6.805 2.083 1.00 98.12 117 GLN A C 1
ATOM 885 O O . GLN A 1 117 ? -8.041 6.561 1.557 1.00 98.12 117 GLN A O 1
ATOM 890 N N . GLN A 1 118 ? -5.807 6.477 1.498 1.00 97.25 118 GLN A N 1
ATOM 891 C CA . GLN A 1 118 ? -5.726 5.742 0.230 1.00 97.25 118 GLN A CA 1
ATOM 892 C C . GLN A 1 118 ? -6.145 4.271 0.341 1.00 97.25 118 GLN A C 1
ATOM 894 O O . GLN A 1 118 ? -6.288 3.608 -0.685 1.00 97.25 118 GLN A O 1
ATOM 899 N N . SER A 1 119 ? -6.277 3.760 1.565 1.00 97.31 119 SER A N 1
ATOM 900 C CA . SER A 1 119 ? -6.605 2.366 1.857 1.00 97.31 119 SER A CA 1
ATOM 901 C C . SER A 1 119 ? -8.021 2.189 2.412 1.00 97.31 119 SER A C 1
ATOM 903 O O . SER A 1 119 ? -8.360 1.058 2.748 1.00 97.31 119 SER A O 1
ATOM 905 N N . LEU A 1 120 ? -8.817 3.257 2.563 1.00 95.25 120 LEU A N 1
ATOM 906 C CA . LEU A 1 120 ? -10.229 3.179 2.967 1.00 95.25 120 LEU A CA 1
ATOM 907 C C . LEU A 1 120 ? -11.131 2.627 1.861 1.00 95.25 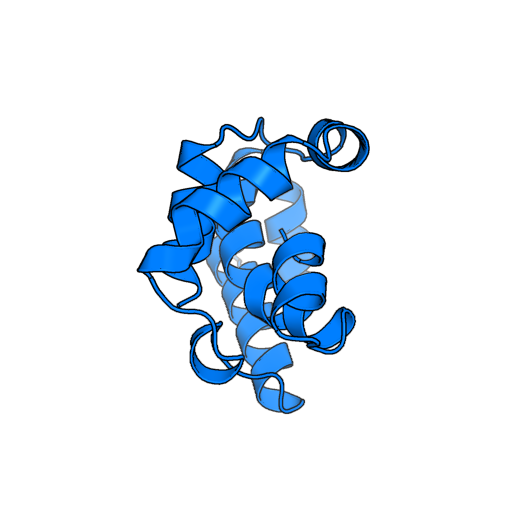120 LEU A C 1
ATOM 909 O O . LEU A 1 120 ? -10.877 2.917 0.671 1.00 95.25 120 LEU A O 1
#

Foldseek 3Di:
DLVVLCVPLVDDSVLSCLLLVLLLLLLQLVLPLVVLLVLLVVLVHDCPPHDSNVSSNSNSVSSLVVCVVVPRDNACVVSVDDLVCLLVVLVVVVVPVVVQVPRSDRDDSVSSSVSNVVRD

Sequence (120 aa):
MAYPVAGEHHTPHGVTIATLLPAVMRFNATGAFDRYDEIARLMGEDVEGLSRDAAAEKAATAVAKLASDVGIPENLTELGVTEDEIAAFAEDTMEIQRLLVGNPRRVEQVDVEHIFQQSL

Organism: NCBI:txid662478

Secondary structure (DSSP, 8-state):
-HHHHHHHS---HHHHHHHHHHHHHHHHGGG-HHHHHHHHHHTT---TT--HHHHHHHHHHHHHHHHHHTT--SSSGGGT--GGGHHHHHHHHHH-HHHHTTSSS---HHHHHHHHHTT-

pLDDT: mean 97.06, std 1.59, range [91.94, 98.62]